Protein AF-A0A497JLQ9-F1 (afdb_monomer)

Sequence (74 aa):
MQISFRNGLYRLRLKIKQSNLLIVADRVLAVEKAVESALHHRSLLEKYIQKNPAYLLALTPVRVRENAPKIVRV

pLDDT: mean 94.12, std 4.65, range [70.75, 97.94]

Solvent-accessible surface area (backbone atoms only — not comparable to full-atom values): 4700 Å² total; per-residue (Å²): 136,74,74,44,79,58,95,81,29,33,35,3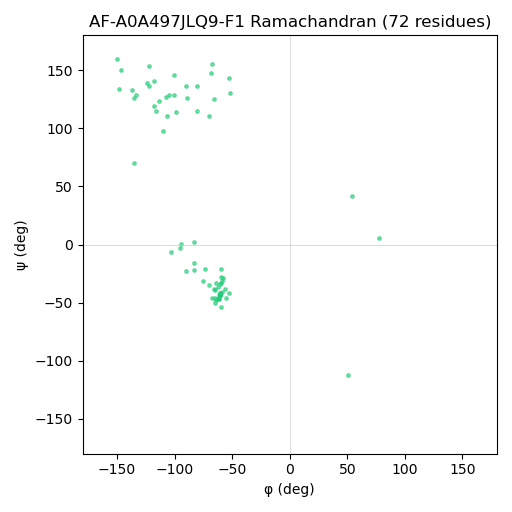6,76,51,70,61,90,90,47,77,45,78,45,74,29,78,42,67,68,55,45,52,51,51,51,53,50,54,53,52,54,49,50,54,49,52,57,49,34,74,78,36,60,64,70,76,72,53,92,60,94,74,93,71,62,89,88,53,60,67,88,73,73,108

Structure (mmCIF, N/CA/C/O backbone):
data_AF-A0A497JLQ9-F1
#
_entry.id   AF-A0A497JLQ9-F1
#
loop_
_atom_site.group_PDB
_atom_site.id
_atom_site.type_symbol
_atom_site.label_atom_id
_atom_site.label_alt_id
_atom_site.label_comp_id
_atom_site.label_asym_id
_atom_site.label_entity_id
_atom_site.label_seq_id
_atom_site.pdbx_PDB_ins_code
_atom_site.Cartn_x
_atom_site.Cartn_y
_atom_site.Cartn_z
_atom_site.occupancy
_atom_site.B_iso_or_equiv
_atom_site.auth_seq_id
_atom_site.auth_comp_id
_atom_site.auth_asym_id
_atom_site.auth_atom_id
_atom_site.pdbx_PDB_model_num
ATOM 1 N N . MET A 1 1 ? -3.014 12.452 11.647 1.00 71.12 1 MET A N 1
ATOM 2 C CA . MET A 1 1 ? -4.007 11.522 11.057 1.00 71.12 1 MET A CA 1
ATOM 3 C C . MET A 1 1 ? -5.041 11.213 12.120 1.00 71.12 1 MET A C 1
ATOM 5 O O . MET A 1 1 ? -4.638 10.881 13.222 1.00 71.12 1 MET A O 1
ATOM 9 N N . GLN A 1 2 ? -6.334 11.375 11.837 1.00 85.56 2 GLN A N 1
ATOM 10 C CA . GLN A 1 2 ? -7.383 11.160 12.837 1.00 85.56 2 GLN A CA 1
ATOM 11 C C . GLN A 1 2 ? -7.992 9.767 12.653 1.00 85.56 2 GLN A C 1
ATOM 13 O O . GLN A 1 2 ? -8.596 9.484 11.618 1.00 85.56 2 GLN A O 1
ATOM 18 N N . ILE A 1 3 ? -7.792 8.892 13.640 1.00 92.69 3 ILE A N 1
ATOM 19 C CA . ILE A 1 3 ? -8.436 7.577 13.695 1.00 92.69 3 ILE A CA 1
ATOM 20 C C . ILE A 1 3 ? -9.760 7.753 14.439 1.00 92.69 3 ILE A C 1
ATOM 22 O O . ILE A 1 3 ? -9.795 8.285 15.544 1.00 92.69 3 ILE A O 1
ATOM 26 N N . SER A 1 4 ? -10.850 7.323 13.814 1.00 95.50 4 SER A N 1
ATOM 27 C CA . SER A 1 4 ? -12.186 7.309 14.416 1.00 95.50 4 SER A CA 1
ATOM 28 C C . SER A 1 4 ? -12.531 5.902 14.893 1.00 95.50 4 SER A C 1
ATOM 30 O O . SER A 1 4 ? -12.133 4.927 14.259 1.00 95.50 4 SER A O 1
ATOM 32 N N . PHE A 1 5 ? -13.279 5.785 15.988 1.00 95.69 5 PHE A N 1
ATOM 33 C CA . PHE A 1 5 ? -13.766 4.504 16.495 1.00 95.69 5 PHE A CA 1
ATOM 34 C C . PHE A 1 5 ? -15.290 4.452 16.370 1.00 95.69 5 PHE A C 1
ATOM 36 O O . PHE A 1 5 ? -15.984 5.346 16.850 1.00 95.69 5 PHE A O 1
ATOM 43 N N . ARG A 1 6 ? -15.820 3.438 15.679 1.00 94.81 6 ARG A N 1
ATOM 44 C CA . ARG A 1 6 ? -17.264 3.257 15.465 1.00 94.81 6 ARG A CA 1
ATOM 45 C C . ARG A 1 6 ? -17.598 1.773 15.382 1.00 94.81 6 ARG A C 1
ATOM 47 O O . ARG A 1 6 ? -16.939 1.044 14.648 1.00 94.81 6 ARG A O 1
ATOM 54 N N . ASN A 1 7 ? -18.652 1.352 16.083 1.00 94.75 7 ASN A N 1
ATOM 55 C CA . ASN A 1 7 ? -19.162 -0.026 16.088 1.00 94.75 7 ASN A CA 1
ATOM 56 C C . ASN A 1 7 ? -18.085 -1.076 16.432 1.00 94.75 7 ASN A C 1
ATOM 58 O O . ASN A 1 7 ? -17.994 -2.104 15.770 1.00 94.75 7 ASN A O 1
ATOM 62 N N . GLY A 1 8 ? -17.225 -0.794 17.416 1.00 95.50 8 GLY A N 1
ATOM 63 C CA . GLY A 1 8 ? -16.152 -1.717 17.805 1.00 95.50 8 GLY A CA 1
ATOM 64 C C . GLY A 1 8 ? -14.936 -1.737 16.870 1.00 95.50 8 GLY A C 1
ATOM 65 O O . GLY A 1 8 ? -14.047 -2.556 17.066 1.00 95.50 8 GLY A O 1
ATOM 66 N N . LEU A 1 9 ? -14.876 -0.858 15.861 1.00 97.38 9 LEU A N 1
ATOM 67 C CA . LEU A 1 9 ? -13.805 -0.834 14.862 1.00 97.38 9 LEU A CA 1
ATOM 68 C C . LEU A 1 9 ? -13.119 0.532 14.786 1.00 97.38 9 LEU A C 1
ATOM 70 O O . LEU A 1 9 ? -13.771 1.581 14.752 1.00 97.38 9 LEU A O 1
ATOM 74 N N . TYR A 1 10 ? -11.795 0.508 14.666 1.00 97.81 10 TYR A N 1
ATOM 75 C CA . TYR A 1 10 ? -10.962 1.654 14.325 1.00 97.81 10 TYR A CA 1
ATOM 76 C C . TYR A 1 10 ? -10.990 1.887 12.820 1.00 97.81 10 TYR A C 1
ATOM 78 O O . TYR A 1 10 ? -10.898 0.956 12.021 1.00 97.81 10 TYR A O 1
ATOM 86 N N . ARG A 1 11 ? -11.125 3.149 12.420 1.00 97.75 11 ARG A N 1
ATOM 87 C CA . ARG A 1 11 ? -11.304 3.564 11.032 1.00 97.75 11 ARG A CA 1
ATOM 88 C C . ARG A 1 11 ? -10.445 4.775 10.741 1.00 97.75 11 ARG A C 1
ATOM 90 O O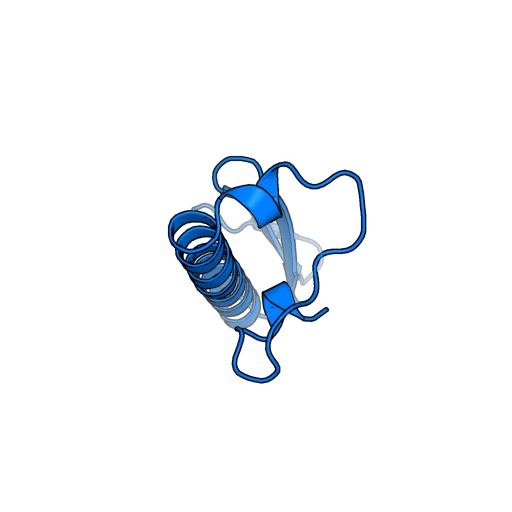 . ARG A 1 11 ? -10.494 5.774 11.459 1.00 97.75 11 ARG A O 1
ATOM 97 N N . LEU A 1 12 ? -9.736 4.716 9.630 1.00 97.31 12 LEU A N 1
ATOM 98 C CA . LEU A 1 12 ? -8.882 5.784 9.152 1.00 97.31 12 LEU A CA 1
ATOM 99 C C . LEU A 1 12 ? -9.113 5.977 7.657 1.00 97.31 12 LEU A C 1
ATOM 101 O O . LEU A 1 12 ? -8.982 5.043 6.869 1.00 97.31 12 LEU A O 1
ATOM 105 N N . ARG A 1 13 ? -9.421 7.212 7.265 1.00 96.62 13 ARG A N 1
ATOM 106 C CA . ARG A 1 13 ? -9.454 7.626 5.864 1.00 96.62 13 ARG A CA 1
ATOM 107 C C . ARG A 1 13 ? -8.248 8.511 5.596 1.00 96.62 13 ARG A C 1
ATOM 109 O O . ARG A 1 13 ? -8.017 9.474 6.322 1.00 96.62 13 ARG A O 1
ATOM 116 N N . LEU A 1 14 ? -7.477 8.173 4.570 1.00 95.81 14 LEU A N 1
ATOM 117 C CA . LEU A 1 14 ? -6.277 8.912 4.199 1.00 95.81 14 LEU A CA 1
ATOM 118 C C . LEU A 1 14 ? -6.062 8.896 2.689 1.00 95.81 14 LEU A C 1
ATOM 120 O O . LEU A 1 14 ? -6.407 7.935 2.004 1.00 95.81 14 LEU A O 1
ATOM 124 N N . LYS A 1 15 ? -5.435 9.957 2.187 1.00 96.38 15 LYS A N 1
ATOM 125 C CA . LYS A 1 15 ? -4.996 10.061 0.798 1.00 96.38 15 LYS A CA 1
ATOM 126 C C . LYS A 1 15 ? -3.476 10.200 0.766 1.00 96.38 15 LYS A C 1
ATOM 128 O O . LYS A 1 15 ? -2.935 11.156 1.310 1.00 96.38 15 LYS A O 1
ATOM 133 N N . ILE A 1 16 ? -2.796 9.248 0.133 1.00 94.25 16 ILE A N 1
ATOM 134 C CA . ILE A 1 16 ? -1.345 9.235 -0.078 1.00 94.25 16 ILE A CA 1
ATOM 135 C C . ILE A 1 16 ? -1.098 9.462 -1.572 1.00 94.25 16 ILE A C 1
ATOM 137 O O . ILE A 1 16 ? -1.185 8.530 -2.374 1.00 94.25 16 ILE A O 1
ATOM 141 N N . LYS A 1 17 ? -0.811 10.710 -1.962 1.00 93.12 17 LYS A N 1
ATOM 142 C CA . LYS A 1 17 ? -0.757 11.140 -3.372 1.00 93.12 17 LYS A CA 1
ATOM 143 C C . LYS A 1 17 ? -2.032 10.704 -4.129 1.00 93.12 17 LYS A C 1
ATOM 145 O O . LYS A 1 17 ? -3.113 11.206 -3.830 1.00 93.12 17 LYS A O 1
ATOM 150 N N . GLN A 1 18 ? -1.927 9.780 -5.087 1.00 93.69 18 GLN A N 1
ATOM 151 C CA . GLN A 1 18 ? -3.060 9.246 -5.855 1.00 93.69 18 GLN A CA 1
ATOM 152 C C . GLN A 1 18 ? -3.806 8.107 -5.138 1.00 93.69 18 GLN A C 1
ATOM 154 O O . GLN A 1 18 ? -4.930 7.787 -5.510 1.00 93.69 18 GLN A O 1
ATOM 159 N N . SER A 1 19 ? -3.218 7.495 -4.108 1.00 93.44 19 SER A N 1
ATOM 160 C CA . SER A 1 19 ? -3.841 6.396 -3.367 1.00 93.44 19 SER A CA 1
ATOM 161 C C . SER A 1 19 ? -4.848 6.946 -2.355 1.00 93.44 19 SER A C 1
ATOM 163 O O . SER A 1 19 ? -4.463 7.635 -1.414 1.00 93.44 19 SER A O 1
ATOM 165 N N . ASN A 1 20 ? -6.133 6.642 -2.530 1.00 96.88 20 ASN A N 1
ATOM 166 C CA . ASN A 1 20 ? -7.203 7.021 -1.604 1.00 96.88 20 ASN A CA 1
ATOM 167 C C . ASN A 1 20 ? -7.662 5.782 -0.827 1.00 96.88 20 ASN A C 1
ATOM 169 O O . ASN A 1 20 ? -8.231 4.867 -1.416 1.00 96.88 20 ASN A O 1
ATOM 173 N N . LEU A 1 21 ? -7.369 5.731 0.471 1.00 96.56 21 LEU A N 1
ATOM 174 C CA . LEU A 1 21 ? -7.496 4.530 1.292 1.00 96.56 21 LEU A CA 1
ATOM 175 C C . LEU A 1 21 ? -8.513 4.730 2.421 1.00 96.56 21 LEU A C 1
ATOM 177 O O . LEU A 1 21 ? -8.553 5.771 3.085 1.00 96.56 21 LEU A O 1
ATOM 181 N N . LEU A 1 22 ? -9.294 3.679 2.672 1.00 97.38 22 LEU A N 1
ATOM 182 C CA . LEU A 1 22 ? -10.062 3.484 3.896 1.00 97.38 22 LEU A CA 1
ATOM 183 C C . LEU A 1 22 ? -9.519 2.236 4.593 1.00 97.38 22 LEU A C 1
ATOM 185 O O . LEU A 1 22 ? -9.647 1.133 4.072 1.00 97.38 22 LEU A O 1
ATOM 189 N N . ILE A 1 23 ? -8.932 2.425 5.768 1.00 97.44 23 ILE A N 1
ATOM 190 C CA . ILE A 1 23 ? -8.400 1.354 6.607 1.00 97.44 23 ILE A CA 1
ATOM 191 C C . ILE A 1 23 ? -9.368 1.151 7.769 1.00 97.44 23 ILE A C 1
ATOM 193 O O . ILE A 1 23 ? -9.752 2.118 8.432 1.00 97.44 23 ILE A O 1
ATOM 197 N N . VAL A 1 24 ? -9.776 -0.096 7.995 1.00 97.56 24 VAL A N 1
ATOM 198 C CA . VAL A 1 24 ? -10.676 -0.490 9.083 1.00 97.56 24 VAL A CA 1
ATOM 199 C C . VAL A 1 24 ? -10.097 -1.722 9.764 1.00 97.56 24 VAL A C 1
ATOM 201 O O . VAL A 1 24 ? -9.771 -2.687 9.079 1.00 97.56 24 VAL A O 1
ATOM 204 N N . ALA A 1 25 ? -9.969 -1.687 11.087 1.00 97.56 25 ALA A N 1
ATOM 205 C CA . ALA A 1 25 ? -9.486 -2.816 11.874 1.00 97.56 25 ALA A CA 1
ATOM 206 C C . ALA A 1 25 ? -10.102 -2.826 13.279 1.00 97.56 25 ALA A C 1
ATOM 208 O O . ALA A 1 25 ? -10.558 -1.801 13.779 1.00 97.56 25 ALA A O 1
ATOM 209 N N . ASP A 1 26 ? -10.089 -3.985 13.926 1.00 97.25 26 ASP A N 1
ATOM 210 C CA . ASP A 1 26 ? -10.494 -4.195 15.322 1.00 97.25 26 ASP A CA 1
ATOM 211 C C . ASP A 1 26 ? -9.462 -3.657 16.329 1.00 97.25 26 ASP A C 1
ATOM 213 O O . ASP A 1 26 ? -9.801 -3.354 17.470 1.00 97.25 26 ASP A O 1
ATOM 217 N N . ARG A 1 27 ? -8.205 -3.477 15.903 1.00 97.00 27 ARG A N 1
ATOM 218 C CA . ARG A 1 27 ? -7.105 -2.946 16.721 1.00 97.00 27 ARG A CA 1
ATOM 219 C C . ARG A 1 27 ? -6.492 -1.696 16.106 1.00 97.00 27 ARG A C 1
ATOM 221 O O . ARG A 1 27 ? -6.167 -1.675 14.919 1.00 97.00 27 ARG A O 1
ATOM 228 N N . VAL A 1 28 ? -6.222 -0.689 16.935 1.00 96.06 28 VAL A N 1
ATOM 229 C CA . VAL A 1 28 ? -5.569 0.556 16.492 1.00 96.06 28 VAL A CA 1
ATOM 230 C C . VAL A 1 28 ? -4.186 0.299 15.878 1.00 96.06 28 VAL A C 1
ATOM 232 O O . VAL A 1 28 ? -3.891 0.815 14.804 1.00 96.06 28 VAL A O 1
ATOM 235 N N . LEU A 1 29 ? -3.396 -0.605 16.471 1.00 97.00 29 LEU A N 1
ATOM 236 C CA . LEU A 1 29 ? -2.073 -0.988 15.960 1.00 97.00 29 LEU A CA 1
ATOM 237 C C . LEU A 1 29 ? -2.138 -1.584 14.545 1.00 97.00 29 LEU A C 1
ATOM 239 O O . LEU A 1 29 ? -1.229 -1.386 13.743 1.00 97.00 29 LEU A O 1
ATOM 243 N N . ALA A 1 30 ? -3.216 -2.297 14.205 1.00 97.62 30 ALA A N 1
ATOM 244 C CA .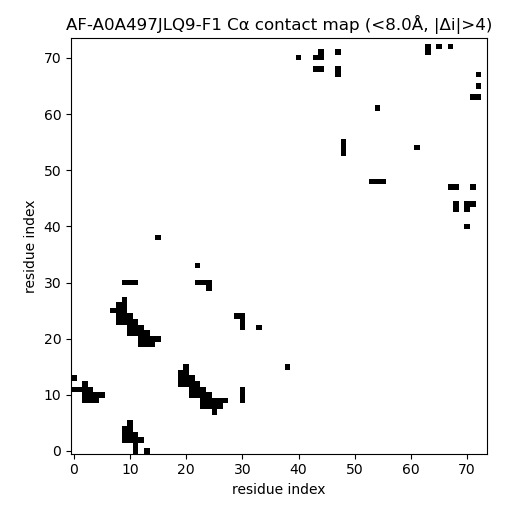 ALA A 1 30 ? -3.388 -2.848 12.864 1.00 97.62 30 ALA A CA 1
ATOM 245 C C . ALA A 1 30 ? -3.649 -1.742 11.829 1.00 97.62 30 ALA A C 1
ATOM 247 O O . ALA A 1 30 ? -3.150 -1.824 10.706 1.00 97.62 30 ALA A O 1
ATOM 248 N N . VAL A 1 31 ? -4.364 -0.677 12.214 1.00 97.44 31 VAL A N 1
ATOM 249 C CA . VAL A 1 31 ? -4.537 0.514 11.369 1.00 97.44 31 VAL A CA 1
ATOM 250 C C . VAL A 1 31 ? -3.184 1.167 11.091 1.00 97.44 31 VAL A C 1
ATOM 252 O O . VAL A 1 31 ? -2.875 1.464 9.939 1.00 97.44 31 VAL A O 1
ATOM 255 N N . GLU A 1 32 ? -2.355 1.345 12.118 1.00 96.25 32 GLU A N 1
ATOM 256 C CA . GLU A 1 32 ? -1.019 1.936 11.985 1.00 96.25 32 GLU A CA 1
ATOM 257 C C . GLU A 1 32 ? -0.105 1.088 11.091 1.00 96.25 32 GLU A C 1
ATOM 259 O O . GLU A 1 32 ? 0.484 1.604 10.139 1.00 96.25 32 GLU A O 1
ATOM 264 N N . LYS A 1 33 ?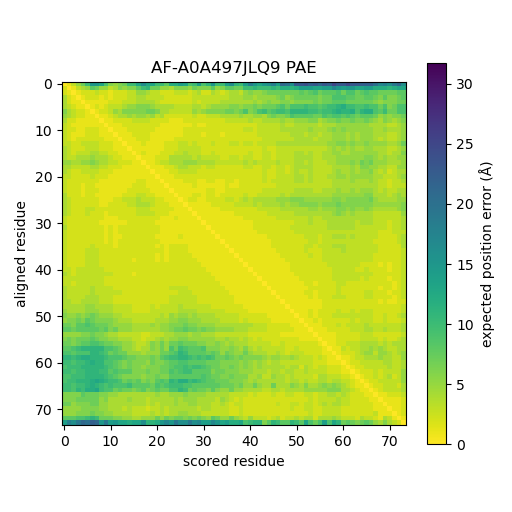 -0.062 -0.233 11.302 1.00 97.94 33 LYS A N 1
ATOM 265 C CA . LYS A 1 33 ? 0.725 -1.146 10.457 1.00 97.94 33 LYS A CA 1
ATOM 266 C C . LYS A 1 33 ? 0.243 -1.204 9.014 1.00 97.94 33 LYS A C 1
ATOM 268 O O . LYS A 1 33 ? 1.066 -1.311 8.104 1.00 97.94 33 LYS A O 1
ATOM 273 N N . ALA A 1 34 ? -1.057 -1.069 8.771 1.00 97.31 34 ALA A N 1
ATOM 274 C CA . ALA A 1 34 ? -1.580 -0.957 7.414 1.00 97.31 34 ALA A CA 1
ATOM 275 C C . ALA A 1 34 ? -1.101 0.332 6.721 1.00 97.31 34 ALA A C 1
ATOM 277 O O . ALA A 1 34 ? -0.745 0.295 5.542 1.00 97.31 34 ALA A O 1
ATOM 278 N N . VAL A 1 35 ? -1.026 1.455 7.446 1.00 97.00 35 VAL A N 1
ATOM 279 C CA . VAL A 1 35 ? -0.477 2.718 6.922 1.00 97.00 35 VAL A CA 1
ATOM 280 C C . VAL A 1 35 ? 1.010 2.579 6.604 1.00 97.00 35 VAL A C 1
ATOM 282 O O . VAL A 1 35 ? 1.421 2.917 5.494 1.00 97.00 35 VAL A O 1
ATOM 285 N N . GLU A 1 36 ? 1.809 2.059 7.541 1.00 97.19 36 GLU A N 1
ATOM 286 C CA . GLU A 1 36 ? 3.243 1.810 7.335 1.00 97.19 36 GLU A CA 1
ATOM 287 C C . GLU A 1 36 ? 3.478 0.921 6.108 1.00 97.19 36 GLU A C 1
ATOM 289 O O . GL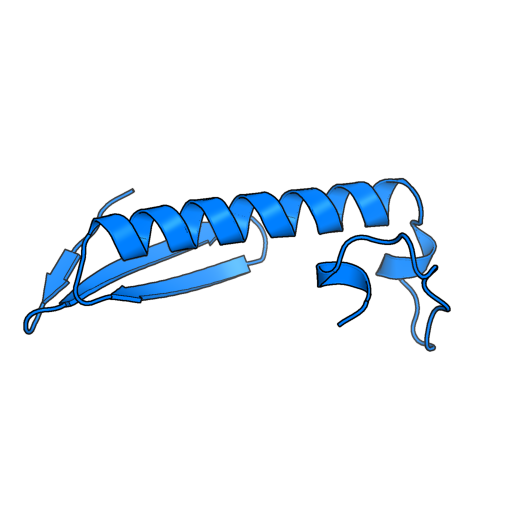U A 1 36 ? 4.296 1.242 5.246 1.00 97.19 36 GLU A O 1
ATOM 294 N N . SER A 1 37 ? 2.709 -0.165 5.988 1.00 96.81 37 SER A N 1
ATOM 295 C CA . SER A 1 37 ? 2.780 -1.084 4.854 1.00 96.81 37 SER A CA 1
ATOM 296 C C . SER A 1 37 ? 2.435 -0.390 3.536 1.00 96.81 37 SER A C 1
ATOM 298 O O . SER A 1 37 ? 3.177 -0.527 2.560 1.00 96.81 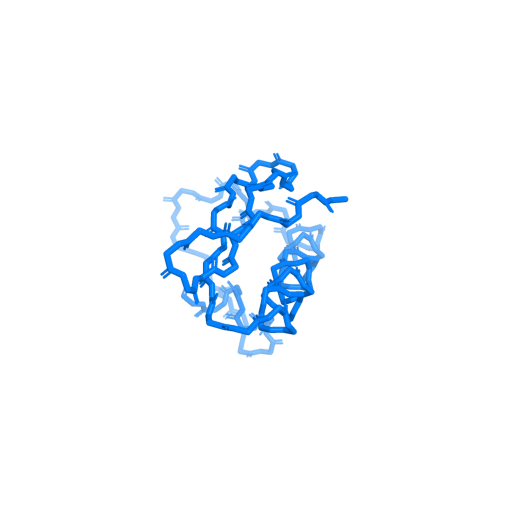37 SER A O 1
ATOM 300 N N . ALA A 1 38 ? 1.358 0.399 3.493 1.00 96.19 38 ALA A N 1
ATOM 301 C CA . ALA A 1 38 ? 0.971 1.137 2.294 1.00 96.19 38 ALA A CA 1
ATOM 302 C C . ALA A 1 38 ? 2.064 2.127 1.856 1.00 96.19 38 ALA A C 1
ATOM 304 O O . ALA A 1 38 ? 2.398 2.196 0.671 1.00 96.19 38 ALA A O 1
ATOM 305 N N . LEU A 1 39 ? 2.666 2.854 2.803 1.00 96.94 39 LEU A N 1
ATOM 306 C CA . LEU A 1 39 ? 3.776 3.772 2.536 1.00 96.94 39 LEU A CA 1
ATOM 307 C C . LEU A 1 39 ? 5.025 3.033 2.040 1.00 96.94 39 LEU A C 1
ATOM 309 O O . LEU A 1 39 ? 5.626 3.444 1.045 1.00 96.94 39 LEU A O 1
ATOM 313 N N . HIS A 1 40 ? 5.393 1.928 2.692 1.00 96.88 40 HIS A N 1
ATOM 314 C CA . HIS A 1 40 ? 6.554 1.118 2.332 1.00 96.88 40 HIS A CA 1
ATOM 315 C C . HIS A 1 40 ? 6.444 0.583 0.901 1.00 96.88 40 HIS A C 1
ATOM 317 O O . HIS A 1 40 ? 7.320 0.824 0.068 1.00 96.88 40 HIS A O 1
ATOM 323 N N . HIS A 1 41 ? 5.335 -0.086 0.584 1.00 95.81 41 HIS A N 1
ATOM 324 C CA . HIS A 1 41 ? 5.125 -0.676 -0.733 1.00 95.81 41 HIS A CA 1
ATOM 325 C C . HIS A 1 41 ? 5.010 0.385 -1.828 1.00 95.81 41 HIS A C 1
ATOM 327 O O . HIS A 1 41 ? 5.576 0.219 -2.910 1.00 95.81 41 HIS A O 1
ATOM 333 N N . ARG A 1 42 ? 4.358 1.518 -1.540 1.00 95.38 42 ARG A N 1
ATOM 334 C CA . ARG A 1 42 ? 4.337 2.649 -2.467 1.00 95.38 42 ARG A CA 1
ATOM 335 C C . ARG A 1 42 ? 5.745 3.179 -2.741 1.00 95.38 42 ARG A C 1
ATOM 337 O O . ARG A 1 42 ? 6.072 3.433 -3.895 1.00 95.38 42 ARG A O 1
ATOM 344 N N . SER A 1 43 ? 6.588 3.311 -1.716 1.00 96.38 43 SER A N 1
ATOM 345 C CA . SER A 1 43 ? 7.982 3.735 -1.895 1.00 96.38 43 SER A CA 1
ATOM 346 C C . SER A 1 43 ? 8.765 2.762 -2.780 1.00 96.38 43 SER A C 1
ATOM 348 O O . SER A 1 43 ? 9.504 3.201 -3.660 1.00 96.38 43 SER A O 1
ATOM 350 N N . LEU A 1 44 ? 8.582 1.449 -2.601 1.00 96.19 44 LEU A N 1
ATOM 351 C CA . LEU A 1 44 ? 9.205 0.435 -3.460 1.00 96.19 44 LEU A CA 1
ATOM 352 C C . LEU A 1 44 ? 8.763 0.570 -4.922 1.00 96.19 44 LEU A C 1
ATOM 354 O O . LEU A 1 44 ? 9.607 0.513 -5.816 1.00 96.19 44 LEU A O 1
ATOM 358 N N . LEU A 1 45 ? 7.467 0.785 -5.158 1.00 95.31 45 LEU A N 1
ATOM 359 C CA . LEU A 1 45 ? 6.917 0.985 -6.497 1.00 95.31 45 LEU A CA 1
ATOM 360 C C . LEU A 1 45 ? 7.465 2.264 -7.148 1.00 95.31 45 LEU A C 1
ATOM 362 O O . LEU A 1 45 ? 7.939 2.222 -8.280 1.00 95.31 45 LEU A O 1
ATOM 366 N N . GLU A 1 46 ? 7.469 3.386 -6.425 1.00 95.75 46 GLU A N 1
ATOM 367 C CA . GLU A 1 46 ? 8.001 4.658 -6.929 1.00 95.75 46 GLU A CA 1
ATOM 368 C C . GLU A 1 46 ? 9.500 4.552 -7.258 1.00 95.75 46 GLU A C 1
ATOM 370 O O . GLU A 1 46 ? 9.923 4.974 -8.333 1.00 95.75 46 GLU A O 1
ATOM 375 N N . LYS A 1 47 ? 10.298 3.912 -6.392 1.00 96.38 47 LYS A N 1
ATOM 376 C CA . LYS A 1 47 ? 11.727 3.650 -6.648 1.00 96.38 47 LYS A CA 1
ATOM 377 C C . LYS A 1 47 ? 11.948 2.745 -7.859 1.00 96.38 47 LYS A C 1
ATOM 379 O O . LYS A 1 47 ? 12.926 2.923 -8.583 1.00 96.38 47 LYS A O 1
ATOM 384 N N . TYR A 1 48 ? 11.074 1.764 -8.078 1.00 95.69 48 TYR A N 1
ATOM 385 C CA . TYR A 1 48 ? 11.162 0.899 -9.251 1.00 95.69 48 TYR A CA 1
ATOM 386 C C . TYR A 1 48 ? 10.866 1.673 -10.538 1.00 95.69 48 TYR A C 1
ATOM 388 O O . TYR A 1 48 ? 11.640 1.571 -11.489 1.00 95.69 48 TYR A O 1
ATOM 396 N N . ILE A 1 49 ? 9.804 2.486 -10.542 1.00 95.06 49 ILE A N 1
ATOM 397 C CA . ILE A 1 49 ? 9.422 3.340 -11.676 1.00 95.06 49 ILE A CA 1
ATOM 398 C C . ILE A 1 49 ? 10.535 4.337 -12.012 1.00 95.06 49 ILE A C 1
ATOM 400 O O . ILE A 1 49 ? 10.863 4.500 -13.181 1.00 95.06 49 ILE A O 1
ATOM 404 N N . GLN A 1 50 ? 11.175 4.949 -11.009 1.00 95.88 50 GLN A N 1
ATOM 405 C CA . GLN A 1 50 ? 12.311 5.855 -11.229 1.00 95.88 50 GLN A CA 1
ATOM 406 C C . GLN A 1 50 ? 13.456 5.189 -12.004 1.00 95.88 50 GLN A C 1
ATOM 408 O O . GLN A 1 50 ? 14.079 5.824 -12.848 1.00 95.88 50 GLN A O 1
ATOM 413 N N . LYS A 1 51 ? 13.727 3.907 -11.732 1.00 94.62 51 LYS A N 1
ATOM 414 C CA . LYS A 1 51 ? 14.766 3.131 -12.426 1.00 94.62 51 LYS A CA 1
ATOM 415 C C . LYS A 1 51 ? 14.295 2.548 -13.759 1.00 94.62 51 LYS A C 1
ATOM 417 O O . LYS A 1 51 ? 15.127 2.217 -14.595 1.00 94.62 51 LYS A O 1
ATOM 422 N N . ASN A 1 52 ? 12.983 2.399 -13.949 1.00 93.44 52 ASN A N 1
ATOM 423 C CA . ASN A 1 52 ? 12.375 1.779 -15.124 1.00 93.44 52 ASN A CA 1
ATOM 424 C C . ASN A 1 52 ? 11.183 2.623 -15.617 1.00 93.44 52 ASN A C 1
ATOM 426 O O . ASN A 1 52 ? 10.040 2.181 -15.490 1.00 93.44 52 ASN A O 1
ATOM 430 N N . PRO A 1 53 ? 11.401 3.822 -16.189 1.00 92.75 53 PRO A N 1
ATOM 431 C CA . PRO A 1 53 ? 10.304 4.730 -16.547 1.00 92.75 53 PRO A CA 1
ATOM 432 C C . PRO A 1 53 ? 9.296 4.128 -17.534 1.00 92.75 53 PRO A C 1
ATOM 434 O O . PRO A 1 53 ? 8.102 4.406 -17.444 1.00 92.75 53 PRO A O 1
ATOM 437 N N . ALA A 1 54 ? 9.759 3.240 -18.422 1.00 92.00 54 ALA A N 1
ATOM 438 C CA . ALA A 1 54 ? 8.904 2.506 -19.353 1.00 92.00 54 ALA A CA 1
ATOM 439 C C . ALA A 1 54 ? 7.815 1.683 -18.642 1.00 92.00 54 ALA A C 1
ATOM 441 O O . ALA A 1 54 ? 6.730 1.527 -19.187 1.00 92.00 54 ALA A O 1
ATOM 442 N N . TYR A 1 55 ? 8.061 1.218 -17.410 1.00 94.00 55 TYR A N 1
ATOM 443 C CA . TYR A 1 55 ? 7.081 0.469 -16.619 1.00 94.00 55 TYR A CA 1
ATOM 444 C C . TYR A 1 55 ? 5.805 1.277 -16.340 1.00 94.00 55 TYR A C 1
ATOM 446 O O . TYR A 1 55 ? 4.721 0.710 -16.297 1.00 94.00 55 TYR A O 1
ATOM 454 N N . LEU A 1 56 ? 5.915 2.599 -16.167 1.00 93.69 56 LEU A N 1
ATOM 455 C CA . LEU A 1 56 ? 4.766 3.463 -15.872 1.00 93.69 56 LEU A CA 1
ATOM 456 C C . LEU A 1 56 ? 3.881 3.719 -17.100 1.00 93.69 56 LEU A C 1
ATOM 458 O O . LEU A 1 56 ? 2.682 3.929 -16.952 1.00 93.69 56 LEU A O 1
ATOM 462 N N . LEU A 1 57 ? 4.480 3.751 -18.291 1.00 93.94 57 LEU A N 1
ATOM 463 C CA . LEU A 1 57 ? 3.815 4.161 -19.533 1.00 93.94 57 LEU A CA 1
ATOM 464 C C . LEU A 1 57 ? 3.437 2.980 -20.432 1.00 93.94 57 LEU A C 1
ATOM 466 O O . LEU A 1 57 ? 2.814 3.176 -21.474 1.00 93.94 57 LEU A O 1
ATOM 470 N N . ALA A 1 58 ? 3.847 1.765 -20.071 1.00 93.25 58 ALA A N 1
ATOM 471 C CA . ALA A 1 58 ? 3.640 0.597 -20.901 1.00 93.25 58 ALA A CA 1
ATOM 472 C C . ALA A 1 58 ? 2.151 0.257 -21.037 1.00 93.25 58 ALA A C 1
ATOM 474 O O . ALA A 1 58 ? 1.448 0.038 -20.053 1.00 93.25 58 ALA A O 1
ATOM 475 N N . LEU A 1 59 ? 1.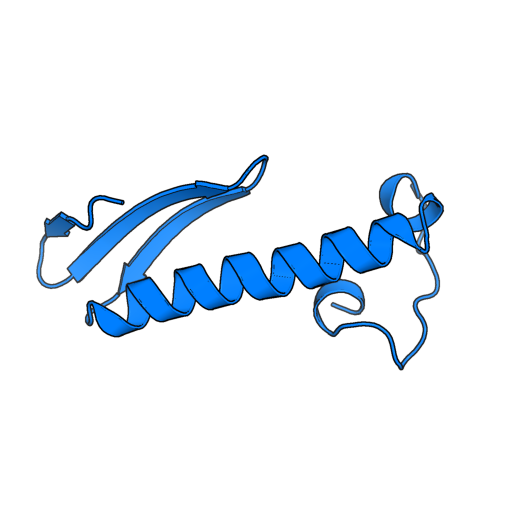698 0.159 -22.286 1.00 94.44 59 LEU A N 1
ATOM 476 C CA . LEU A 1 59 ? 0.366 -0.337 -22.651 1.00 94.44 59 LEU A CA 1
ATOM 477 C C . LEU A 1 59 ? 0.383 -1.833 -23.002 1.00 94.44 59 LEU A C 1
ATOM 479 O O . LEU A 1 59 ? -0.655 -2.427 -23.279 1.00 94.44 59 LEU A O 1
ATOM 483 N N . THR A 1 60 ? 1.569 -2.442 -22.986 1.00 93.06 60 THR A N 1
ATOM 484 C CA . THR A 1 60 ? 1.808 -3.871 -23.200 1.00 93.06 60 THR A CA 1
ATOM 485 C C . THR A 1 60 ? 2.534 -4.455 -21.989 1.00 93.06 60 THR A C 1
ATOM 487 O O . THR A 1 60 ? 3.273 -3.724 -21.326 1.00 93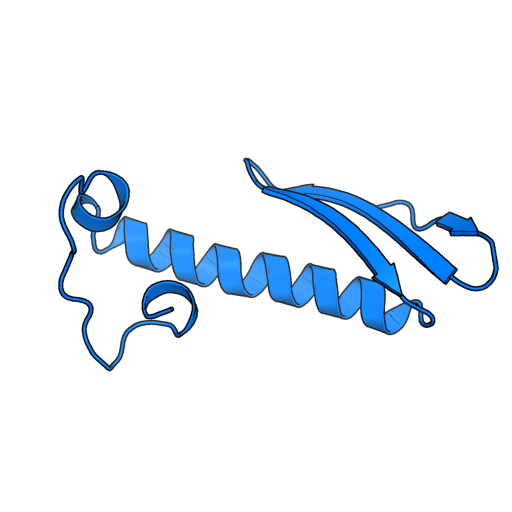.06 60 THR A O 1
ATOM 490 N N . PRO A 1 61 ? 2.393 -5.760 -21.701 1.00 89.50 61 PRO A N 1
ATOM 491 C CA . PRO A 1 61 ? 3.080 -6.391 -20.579 1.00 89.50 61 PRO A CA 1
ATOM 492 C C . PRO A 1 61 ? 4.591 -6.119 -20.583 1.00 89.50 61 PRO A C 1
ATOM 494 O O . PRO A 1 61 ? 5.266 -6.310 -21.596 1.00 89.50 61 PRO A O 1
ATOM 497 N N . VAL A 1 62 ? 5.130 -5.693 -19.438 1.00 89.56 62 VAL A N 1
ATOM 498 C CA . VAL A 1 62 ? 6.569 -5.458 -19.251 1.00 89.56 62 VAL A CA 1
ATOM 499 C C . VAL A 1 62 ? 7.166 -6.647 -18.521 1.00 89.56 62 VAL A C 1
ATOM 501 O O . VAL A 1 62 ? 6.689 -7.036 -17.457 1.00 89.56 62 VAL A O 1
ATOM 504 N N . ARG A 1 63 ? 8.242 -7.222 -19.064 1.00 89.50 63 ARG A N 1
ATOM 505 C CA . ARG A 1 63 ? 8.945 -8.317 -18.395 1.00 89.50 63 ARG A CA 1
ATOM 506 C C . ARG A 1 63 ? 9.672 -7.788 -17.159 1.00 89.50 63 ARG A C 1
ATOM 508 O O . ARG A 1 63 ? 10.664 -7.068 -17.269 1.00 89.50 63 ARG A O 1
ATOM 515 N N . VAL A 1 64 ? 9.189 -8.168 -15.983 1.00 91.12 64 VA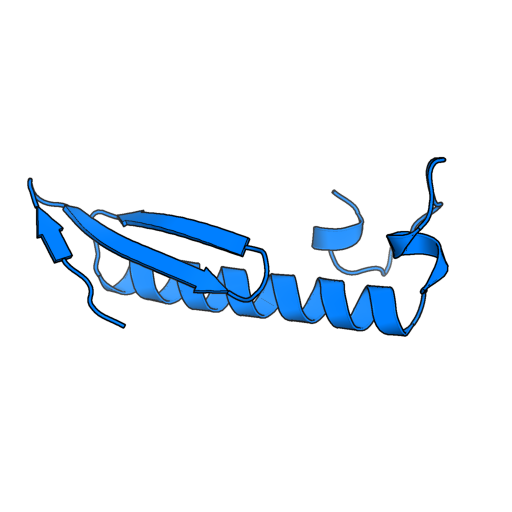L A N 1
ATOM 516 C CA . VAL A 1 64 ? 9.784 -7.800 -14.696 1.00 91.12 64 VAL A CA 1
ATOM 517 C C . VAL A 1 64 ? 10.807 -8.860 -14.284 1.00 91.12 64 VAL A C 1
ATOM 519 O O . VAL A 1 64 ? 10.568 -10.058 -14.418 1.00 91.12 64 VAL A O 1
ATOM 522 N N . ARG A 1 65 ? 11.972 -8.427 -13.787 1.00 89.38 65 ARG A N 1
ATOM 523 C CA . ARG A 1 65 ? 13.005 -9.343 -13.277 1.00 89.38 65 ARG A CA 1
ATOM 524 C C . ARG A 1 65 ? 12.533 -10.033 -12.000 1.00 89.38 65 ARG A C 1
ATOM 526 O O . ARG A 1 65 ? 11.879 -9.413 -11.163 1.00 89.38 65 ARG A O 1
ATOM 533 N N . GLU A 1 66 ? 12.964 -11.273 -11.793 1.00 89.38 66 GLU A N 1
ATOM 534 C CA . GLU A 1 66 ? 12.623 -12.026 -10.583 1.00 89.38 66 GLU A CA 1
ATOM 535 C C . GLU A 1 66 ? 13.094 -11.341 -9.301 1.00 89.38 66 GLU A C 1
ATOM 537 O O . GLU A 1 66 ? 12.446 -11.475 -8.279 1.00 89.38 66 GLU A O 1
ATOM 542 N N . ASN A 1 67 ? 14.160 -10.545 -9.324 1.00 91.25 67 ASN A N 1
ATOM 543 C CA . ASN A 1 67 ? 14.625 -9.815 -8.142 1.00 91.25 67 ASN A CA 1
ATOM 544 C C . ASN A 1 67 ? 13.887 -8.484 -7.880 1.00 91.25 67 ASN A C 1
ATOM 546 O O . ASN A 1 67 ? 14.252 -7.759 -6.953 1.00 91.25 67 ASN A O 1
ATOM 550 N N . ALA A 1 68 ? 12.883 -8.125 -8.686 1.00 92.75 68 ALA A N 1
ATOM 551 C CA . ALA A 1 68 ? 12.112 -6.905 -8.478 1.00 92.75 68 ALA A CA 1
ATOM 552 C C . ALA A 1 68 ? 11.267 -6.978 -7.188 1.00 92.75 68 ALA A C 1
ATOM 554 O O . ALA A 1 68 ? 10.900 -8.072 -6.742 1.00 92.75 68 ALA A O 1
ATOM 555 N N . PRO A 1 69 ? 10.913 -5.823 -6.588 1.00 93.56 69 PRO A N 1
ATOM 556 C CA . PRO A 1 69 ? 10.044 -5.787 -5.418 1.00 93.56 69 PRO A CA 1
ATOM 557 C C . PRO A 1 69 ? 8.742 -6.548 -5.659 1.00 93.56 69 PRO A C 1
ATOM 559 O O . PRO A 1 69 ? 8.166 -6.464 -6.742 1.00 93.56 69 PRO A O 1
ATOM 562 N N . LYS A 1 70 ? 8.231 -7.235 -4.630 1.00 92.88 70 LYS A N 1
ATOM 563 C CA . LYS A 1 70 ? 7.022 -8.060 -4.767 1.00 92.88 70 LYS A CA 1
ATOM 564 C C . LYS A 1 70 ? 5.849 -7.280 -5.362 1.00 92.88 70 LYS A C 1
ATOM 566 O O . LYS A 1 70 ? 5.226 -7.815 -6.260 1.00 92.88 70 LYS A O 1
ATOM 571 N N . ILE A 1 71 ? 5.628 -6.026 -4.947 1.00 92.69 71 ILE A N 1
ATOM 572 C CA . ILE A 1 71 ? 4.552 -5.155 -5.467 1.00 92.69 71 ILE A CA 1
ATOM 573 C C . ILE A 1 71 ? 4.622 -4.887 -6.985 1.00 92.69 71 ILE A C 1
ATOM 575 O O . ILE A 1 71 ? 3.620 -4.533 -7.587 1.00 92.69 71 ILE A O 1
ATOM 579 N N . VAL A 1 72 ? 5.787 -5.059 -7.611 1.00 92.06 72 VAL A N 1
ATOM 580 C CA . VAL A 1 72 ? 5.983 -4.885 -9.062 1.00 92.06 72 VAL A CA 1
ATOM 581 C C . VAL A 1 72 ? 5.737 -6.193 -9.822 1.00 92.06 72 VAL A C 1
ATOM 583 O O . VAL A 1 72 ? 5.462 -6.178 -11.012 1.00 92.06 72 VAL A O 1
ATOM 586 N N . ARG A 1 73 ? 5.863 -7.337 -9.144 1.00 89.81 73 ARG A N 1
ATOM 587 C CA . ARG A 1 73 ? 5.719 -8.673 -9.743 1.00 89.81 73 ARG A CA 1
ATOM 588 C C . ARG A 1 73 ? 4.304 -9.253 -9.599 1.00 89.81 73 ARG A C 1
ATOM 590 O O . ARG A 1 73 ? 4.127 -10.414 -9.954 1.00 89.81 73 ARG A O 1
ATOM 597 N N . VAL A 1 74 ? 3.376 -8.521 -8.971 1.00 70.75 74 VAL A N 1
ATOM 598 C CA . VAL A 1 74 ? 2.001 -8.990 -8.692 1.00 70.75 74 VAL A CA 1
ATOM 599 C C . VAL A 1 74 ? 1.165 -8.965 -9.959 1.00 70.75 74 VAL A C 1
ATOM 601 O O . VAL A 1 74 ? 1.325 -7.993 -10.728 1.00 70.75 74 VAL A O 1
#

Foldseek 3Di:
DDWDDDPQKTWDWDDDPPDTDIDIDNDPVVSVVVVVVVVVLVVLVVVVCVVPVCLVVDPDDDDDDPPRDPSSVD

Radius of gyration: 15.73 Å; Cα contacts (8 Å, |Δi|>4): 66; chains: 1; bounding box: 34×24×41 Å

Secondary structure (DSSP, 8-state):
---EEETTEEEEEEEETTEEEEEEESSHHHHHHHHHHHHHHHHHHHHHHHH-THHHH-SS-----TTS-GGG--

Nearest PDB structures (foldseek):
  6owo-assembly1_M  TM=5.420E-01  e=6.711E-01  Mus musculus
  7og1-assembly1_MMM  TM=6.090E-01  e=3.311E+00  Rattus norvegicus
  4hmy-assembly1_M  TM=4.561E-01  e=1.593E+00  Mus musculus
  6owt-assembly1_S  TM=5.047E-01  e=4.320E+00  Rattus norvegicus

Mean predicted aligned error: 3.72 Å